Protein AF-0000000084363123 (afdb_homodimer)

Solvent-accessible surface area (backbone atoms only — not comparable to full-atom values): 9614 Å² total; per-residue (Å²): 80,41,55,69,55,48,24,50,51,25,12,66,74,58,71,49,53,58,67,56,24,43,46,42,54,52,35,50,56,48,51,51,49,54,39,34,54,72,66,38,48,38,42,35,87,49,50,25,35,39,34,62,41,81,40,74,58,43,76,44,62,41,89,87,79,61,48,80,39,83,43,70,56,44,43,39,71,42,63,46,71,19,70,53,44,40,49,55,48,58,103,79,40,53,69,55,50,24,52,52,27,11,67,73,58,71,48,53,61,66,55,25,42,44,42,54,50,33,49,55,47,50,52,50,53,38,34,53,71,66,38,49,38,42,35,88,50,50,25,35,40,34,62,42,82,40,73,57,44,77,45,62,42,88,87,79,61,48,80,39,82,41,71,56,44,42,38,69,43,63,46,69,19,67,53,42,38,47,55,46,58,102

Structure (mmCIF, N/CA/C/O backbone):
data_AF-0000000084363123-model_v1
#
loop_
_entity.id
_entity.type
_entity.pdbx_description
1 polymer 'DNA-binding protein HU'
#
loop_
_atom_site.group_PDB
_atom_site.id
_atom_site.type_symbol
_atom_site.label_atom_id
_atom_site.label_alt_id
_atom_site.label_comp_id
_atom_site.label_asym_id
_atom_site.label_entity_id
_atom_site.label_seq_id
_atom_site.pdbx_PDB_ins_code
_atom_site.Cartn_x
_atom_site.Cartn_y
_atom_site.Cartn_z
_atom_site.occupancy
_atom_site.B_iso_or_equiv
_atom_site.auth_seq_id
_atom_site.auth_comp_id
_atom_site.auth_asym_id
_atom_site.auth_atom_id
_atom_site.pdbx_PDB_model_num
ATOM 1 N N . MET A 1 1 ? 9.523 0.34 -10.984 1 94.19 1 MET A N 1
ATOM 2 C CA . MET A 1 1 ? 8.945 -0.956 -11.336 1 94.19 1 MET A CA 1
ATOM 3 C C . MET A 1 1 ? 7.48 -0.812 -11.719 1 94.19 1 MET A C 1
ATOM 5 O O . MET A 1 1 ? 6.727 -0.104 -11.047 1 94.19 1 MET A O 1
ATOM 9 N N . ASN A 1 2 ? 7.113 -1.348 -12.828 1 97.56 2 ASN A N 1
ATOM 10 C CA . ASN A 1 2 ? 5.711 -1.373 -13.227 1 97.56 2 ASN A CA 1
ATOM 11 C C . ASN A 1 2 ? 5.105 -2.764 -13.062 1 97.56 2 ASN A C 1
ATOM 13 O O . ASN A 1 2 ? 5.777 -3.686 -12.594 1 97.56 2 ASN A O 1
ATOM 17 N N . LYS A 1 3 ? 3.797 -2.855 -13.469 1 97.44 3 LYS A N 1
ATOM 18 C CA . LYS A 1 3 ? 3.084 -4.109 -13.234 1 97.44 3 LYS A CA 1
ATOM 19 C C . LYS A 1 3 ? 3.76 -5.27 -13.961 1 97.44 3 LYS A C 1
ATOM 21 O O . LYS A 1 3 ? 3.906 -6.355 -13.406 1 97.44 3 LYS A O 1
ATOM 26 N N . SER A 1 4 ? 4.074 -5.004 -15.18 1 97.88 4 SER A N 1
ATOM 27 C CA . SER A 1 4 ? 4.703 -6.062 -15.969 1 97.88 4 SER A CA 1
ATOM 28 C C . SER A 1 4 ? 6.008 -6.523 -15.328 1 97.88 4 SER A C 1
ATOM 30 O O . SER A 1 4 ? 6.301 -7.719 -15.297 1 97.88 4 SER A O 1
ATOM 32 N N . GLU A 1 5 ? 6.797 -5.598 -14.891 1 98.31 5 GLU A N 1
ATOM 33 C CA . GLU A 1 5 ? 8.047 -5.922 -14.211 1 98.31 5 GLU A CA 1
ATOM 34 C C . GLU A 1 5 ? 7.781 -6.66 -12.898 1 98.31 5 GLU A C 1
ATOM 36 O O . GLU A 1 5 ? 8.531 -7.562 -12.523 1 98.31 5 GLU A O 1
ATOM 41 N N . LEU A 1 6 ? 6.746 -6.219 -12.156 1 98.44 6 LEU A N 1
ATOM 42 C CA . LEU A 1 6 ? 6.352 -6.91 -10.93 1 98.44 6 LEU A CA 1
ATOM 43 C C . LEU A 1 6 ? 5.98 -8.359 -11.227 1 98.44 6 LEU A C 1
ATOM 45 O O . LEU A 1 6 ? 6.414 -9.273 -10.516 1 98.44 6 LEU A O 1
ATOM 49 N N . VAL A 1 7 ? 5.254 -8.547 -12.289 1 98.62 7 VAL A N 1
ATOM 50 C CA . VAL A 1 7 ? 4.84 -9.883 -12.711 1 98.62 7 VAL A CA 1
ATOM 51 C C . VAL A 1 7 ? 6.07 -10.734 -13.008 1 98.62 7 VAL A C 1
ATOM 53 O O . VAL A 1 7 ? 6.148 -11.891 -12.586 1 98.62 7 VAL A O 1
ATOM 56 N N . ALA A 1 8 ? 6.949 -10.172 -13.703 1 98.31 8 ALA A N 1
ATOM 57 C CA . ALA A 1 8 ? 8.18 -10.891 -14.039 1 98.31 8 ALA A CA 1
ATOM 58 C C . ALA A 1 8 ? 8.961 -11.258 -12.781 1 98.31 8 ALA A C 1
ATOM 60 O O . ALA A 1 8 ? 9.484 -12.367 -12.672 1 98.31 8 ALA A O 1
ATOM 61 N N . ALA A 1 9 ? 9.078 -10.375 -11.852 1 98.06 9 ALA A N 1
ATOM 62 C CA . ALA A 1 9 ? 9.773 -10.625 -10.594 1 98.06 9 ALA A CA 1
ATOM 63 C C . ALA A 1 9 ? 9.117 -11.766 -9.82 1 98.06 9 ALA A C 1
ATOM 65 O O . ALA A 1 9 ? 9.805 -12.625 -9.273 1 98.06 9 ALA A O 1
ATOM 66 N N . VAL A 1 10 ? 7.801 -11.711 -9.797 1 98.25 10 VAL A N 1
ATOM 67 C CA . VAL A 1 10 ? 7.055 -12.734 -9.078 1 98.25 10 VAL A CA 1
ATOM 68 C C . VAL A 1 10 ? 7.25 -14.094 -9.75 1 98.25 10 VAL A C 1
ATOM 70 O O . VAL A 1 10 ? 7.492 -15.102 -9.078 1 98.25 10 VAL A O 1
ATOM 73 N N . ALA A 1 11 ? 7.125 -14.117 -11.062 1 98.06 11 ALA A N 1
ATOM 74 C CA . ALA A 1 11 ? 7.312 -15.367 -11.797 1 98.06 11 ALA A CA 1
ATOM 75 C C . ALA A 1 11 ? 8.688 -15.969 -11.516 1 98.06 11 ALA A C 1
ATOM 77 O O . ALA A 1 11 ? 8.805 -17.172 -11.273 1 98.06 11 ALA A O 1
ATOM 78 N N . THR A 1 12 ? 9.68 -15.172 -11.531 1 97.69 12 THR A N 1
ATOM 79 C CA . THR A 1 12 ? 11.047 -15.609 -11.305 1 97.69 12 THR A CA 1
ATOM 80 C C . THR A 1 12 ? 11.234 -16.125 -9.883 1 97.69 12 THR A C 1
ATOM 82 O O . THR A 1 12 ? 11.828 -17.172 -9.672 1 97.69 12 THR A O 1
ATOM 85 N N . ALA A 1 13 ? 10.664 -15.469 -8.914 1 97.5 13 ALA A N 1
ATOM 86 C CA . ALA A 1 13 ? 10.852 -15.789 -7.5 1 97.5 13 ALA A CA 1
ATOM 87 C C . ALA A 1 13 ? 10.117 -17.062 -7.121 1 97.5 13 ALA A C 1
ATOM 89 O O . ALA A 1 13 ? 10.516 -17.766 -6.184 1 97.5 13 ALA A O 1
ATOM 90 N N . THR A 1 14 ? 9.031 -17.391 -7.777 1 96.5 14 THR A N 1
ATOM 91 C CA . THR A 1 14 ? 8.164 -18.484 -7.348 1 96.5 14 THR A CA 1
ATOM 92 C C . THR A 1 14 ? 8.25 -19.656 -8.32 1 96.5 14 THR A C 1
ATOM 94 O O . THR A 1 14 ? 7.727 -20.734 -8.039 1 96.5 14 THR A O 1
ATOM 97 N N . ASN A 1 15 ? 8.828 -19.453 -9.469 1 94.44 15 ASN A N 1
ATOM 98 C CA . ASN A 1 15 ? 8.961 -20.469 -10.5 1 94.44 15 ASN A CA 1
ATOM 99 C C . ASN A 1 15 ? 7.602 -20.922 -11.016 1 94.44 15 ASN A C 1
ATOM 101 O O . ASN A 1 15 ? 7.375 -22.125 -11.211 1 94.44 15 ASN A O 1
ATOM 105 N N . ILE A 1 16 ? 6.617 -20.109 -11.055 1 94.75 16 ILE A N 1
ATOM 106 C CA . ILE A 1 16 ? 5.352 -20.359 -11.734 1 94.75 16 ILE A CA 1
ATOM 107 C C . ILE A 1 16 ? 5.355 -19.672 -13.102 1 94.75 16 ILE A C 1
ATOM 109 O O . ILE A 1 16 ? 6.238 -18.859 -13.391 1 94.75 16 ILE A O 1
ATOM 113 N N . SER A 1 17 ? 4.406 -20.047 -13.953 1 96 17 SER A N 1
ATOM 114 C CA . SER A 1 17 ? 4.363 -19.453 -15.281 1 96 17 SER A CA 1
ATOM 115 C C . SER A 1 17 ? 4.105 -17.953 -15.219 1 96 17 SER A C 1
ATOM 117 O O . SER A 1 17 ? 3.523 -17.469 -14.242 1 96 17 SER A O 1
ATOM 119 N N . LYS A 1 18 ? 4.543 -17.266 -16.203 1 97.12 18 LYS A N 1
ATOM 120 C CA . LYS A 1 18 ? 4.297 -15.828 -16.297 1 97.12 18 LYS A CA 1
ATOM 121 C C . LYS A 1 18 ? 2.801 -15.523 -16.266 1 97.12 18 LYS A C 1
ATOM 123 O O . LYS A 1 18 ? 2.379 -14.523 -15.664 1 97.12 18 LYS A O 1
ATOM 128 N N . SER A 1 19 ? 2.084 -16.344 -16.938 1 97.5 19 SER A N 1
ATOM 129 C CA . SER A 1 19 ? 0.636 -16.172 -16.953 1 97.5 19 SER A CA 1
ATOM 130 C C . SER A 1 19 ? 0.041 -16.312 -15.562 1 97.5 19 SER A C 1
ATOM 132 O O . SER A 1 19 ? -0.794 -15.508 -15.148 1 97.5 19 SER A O 1
ATOM 134 N N . ASP A 1 20 ? 0.427 -17.344 -14.859 1 97 20 ASP A N 1
ATOM 135 C CA . ASP A 1 20 ? -0.051 -17.547 -13.5 1 97 20 ASP A CA 1
ATOM 136 C C . ASP A 1 20 ? 0.375 -16.391 -12.594 1 97 20 ASP A C 1
ATOM 138 O O . ASP A 1 20 ? -0.395 -15.953 -11.734 1 97 20 ASP A O 1
ATOM 142 N N . ALA A 1 21 ? 1.619 -15.961 -12.75 1 98.06 21 ALA A N 1
ATOM 143 C CA . ALA A 1 21 ? 2.115 -14.82 -11.977 1 98.06 21 ALA A CA 1
ATOM 144 C C . ALA A 1 21 ? 1.277 -13.57 -12.234 1 98.06 21 ALA A C 1
ATOM 146 O O . ALA A 1 21 ? 0.937 -12.836 -11.305 1 98.06 21 ALA A O 1
ATOM 147 N N . ALA A 1 22 ? 0.975 -13.367 -13.516 1 98.44 22 ALA A N 1
ATOM 148 C CA . ALA A 1 22 ? 0.148 -12.211 -13.875 1 98.44 22 ALA A CA 1
ATOM 149 C C . ALA A 1 22 ? -1.219 -12.289 -13.203 1 98.44 22 ALA A C 1
ATOM 151 O O . ALA A 1 22 ? -1.699 -11.305 -12.641 1 98.44 22 ALA A O 1
ATOM 152 N N . ASN A 1 23 ? -1.803 -13.43 -13.266 1 98.25 23 ASN A N 1
ATOM 153 C CA . ASN A 1 23 ? -3.104 -13.633 -12.641 1 98.25 23 ASN A CA 1
ATOM 154 C C . ASN A 1 23 ? -3.033 -13.422 -11.125 1 98.25 23 ASN A C 1
ATOM 156 O O . ASN A 1 23 ? -3.945 -12.844 -10.531 1 98.25 23 ASN A O 1
ATOM 160 N N . ALA A 1 24 ? -1.999 -13.984 -10.547 1 98.38 24 ALA A N 1
ATOM 161 C CA . ALA A 1 24 ? -1.843 -13.859 -9.094 1 98.38 24 ALA A CA 1
ATOM 162 C C . ALA A 1 24 ? -1.646 -12.406 -8.688 1 98.38 24 ALA A C 1
ATOM 1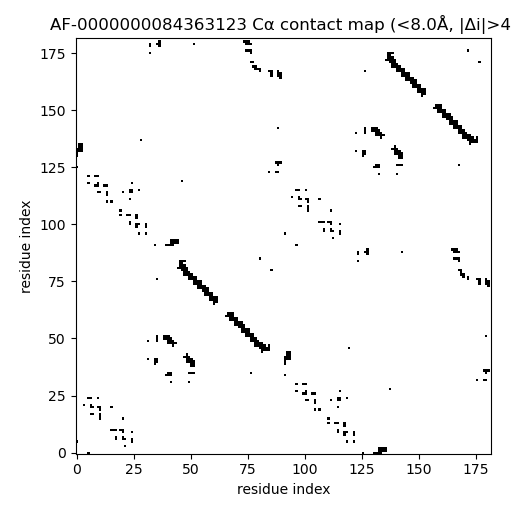64 O O . ALA A 1 24 ? -2.262 -11.938 -7.723 1 98.38 24 ALA A O 1
ATOM 165 N N . VAL A 1 25 ? -0.783 -11.695 -9.352 1 98.75 25 VAL A N 1
ATOM 166 C CA . VAL A 1 25 ? -0.529 -10.289 -9.062 1 98.75 25 VAL A CA 1
ATOM 167 C C . VAL A 1 25 ? -1.832 -9.492 -9.164 1 98.75 25 VAL A C 1
ATOM 169 O O . VAL A 1 25 ? -2.176 -8.734 -8.258 1 98.75 25 VAL A O 1
ATOM 172 N N . ASP A 1 26 ? -2.549 -9.719 -10.242 1 98.5 26 ASP A N 1
ATOM 173 C CA . ASP A 1 26 ? -3.83 -9.039 -10.406 1 98.5 26 ASP A CA 1
ATOM 174 C C . ASP A 1 26 ? -4.781 -9.375 -9.258 1 98.5 26 ASP A C 1
ATOM 176 O O . ASP A 1 26 ? -5.453 -8.484 -8.727 1 98.5 26 ASP A O 1
ATOM 180 N N . ALA A 1 27 ? -4.832 -10.617 -8.914 1 98.69 27 ALA A N 1
ATOM 181 C CA . ALA A 1 27 ? -5.738 -11.078 -7.867 1 98.69 27 ALA A CA 1
ATOM 182 C C . ALA A 1 27 ? -5.395 -10.445 -6.523 1 98.69 27 ALA A C 1
ATOM 184 O O . ALA A 1 27 ? -6.281 -10.164 -5.711 1 98.69 27 ALA A O 1
ATOM 185 N N . VAL A 1 28 ? -4.102 -10.25 -6.227 1 98.69 28 VAL A N 1
ATOM 186 C CA . VAL A 1 28 ? -3.684 -9.617 -4.98 1 98.69 28 VAL A CA 1
ATOM 187 C C . VAL A 1 28 ? -4.258 -8.203 -4.902 1 98.69 28 VAL A C 1
ATOM 189 O O . VAL A 1 28 ? -4.922 -7.852 -3.924 1 98.69 28 VAL A O 1
ATOM 192 N N . PHE A 1 29 ? -4.059 -7.438 -5.934 1 98.62 29 PHE A N 1
ATOM 193 C CA . PHE A 1 29 ? -4.5 -6.047 -5.898 1 98.62 29 PHE A CA 1
ATOM 194 C C . PHE A 1 29 ? -6.02 -5.957 -5.961 1 98.62 29 PHE A C 1
ATOM 196 O O . PHE A 1 29 ? -6.617 -5.059 -5.367 1 98.62 29 PHE A O 1
ATOM 203 N N . GLU A 1 30 ? -6.684 -6.879 -6.648 1 98.31 30 GLU A N 1
ATOM 204 C CA . GLU A 1 30 ? -8.141 -6.926 -6.668 1 98.31 30 GLU A CA 1
ATOM 205 C C . GLU A 1 30 ? -8.703 -7.262 -5.289 1 98.31 30 GLU A C 1
ATOM 207 O O . GLU A 1 30 ? -9.695 -6.676 -4.859 1 98.31 30 GLU A O 1
ATOM 212 N N . ALA A 1 31 ? -8.078 -8.211 -4.656 1 98.44 31 ALA A N 1
ATOM 213 C CA . ALA A 1 31 ? -8.523 -8.586 -3.316 1 98.44 31 ALA A CA 1
ATOM 214 C C . ALA A 1 31 ? -8.398 -7.41 -2.352 1 98.44 31 ALA A C 1
ATOM 216 O O . ALA A 1 31 ? -9.281 -7.176 -1.525 1 98.44 31 ALA A O 1
ATOM 217 N N . ILE A 1 32 ? -7.305 -6.676 -2.441 1 98.5 32 ILE A N 1
ATOM 218 C CA . ILE A 1 32 ? -7.121 -5.5 -1.602 1 98.5 32 ILE A CA 1
ATOM 219 C C . ILE A 1 32 ? -8.211 -4.469 -1.912 1 98.5 32 ILE A C 1
ATOM 221 O O . ILE A 1 32 ? -8.859 -3.949 -1.003 1 98.5 32 ILE A O 1
ATOM 225 N N . THR A 1 33 ? -8.414 -4.258 -3.211 1 98.56 33 THR A N 1
ATOM 226 C CA . THR A 1 33 ? -9.422 -3.293 -3.641 1 98.56 33 THR A CA 1
ATOM 227 C C . THR A 1 33 ? -10.797 -3.676 -3.104 1 98.56 33 THR A C 1
ATOM 229 O O . THR A 1 33 ? -11.5 -2.842 -2.523 1 98.56 33 THR A O 1
ATOM 232 N N . ASN A 1 34 ? -11.18 -4.91 -3.254 1 98.12 34 ASN A N 1
ATOM 233 C CA . ASN A 1 34 ? -12.492 -5.375 -2.816 1 98.12 34 ASN A CA 1
ATOM 234 C C . ASN A 1 34 ? -12.656 -5.25 -1.305 1 98.12 34 ASN A C 1
ATOM 236 O O . ASN A 1 34 ? -13.742 -4.906 -0.819 1 98.12 34 ASN A O 1
ATOM 240 N N . THR A 1 35 ? -11.625 -5.594 -0.594 1 98.25 35 THR A N 1
ATOM 241 C CA . THR A 1 35 ? -11.664 -5.461 0.858 1 98.25 35 THR A CA 1
ATOM 242 C C . THR A 1 35 ? -11.914 -4.008 1.259 1 98.25 35 THR A C 1
ATOM 244 O O . THR A 1 35 ? -12.719 -3.734 2.152 1 98.25 35 THR A O 1
ATOM 247 N N . LEU A 1 36 ? -11.25 -3.064 0.607 1 98.44 36 LEU A N 1
ATOM 248 C CA . LEU A 1 36 ? -11.398 -1.646 0.911 1 98.44 36 LEU A CA 1
ATOM 249 C C . LEU A 1 36 ? -12.781 -1.145 0.52 1 98.44 36 LEU A C 1
ATOM 251 O O . LEU A 1 36 ? -13.367 -0.309 1.215 1 98.44 36 LEU A O 1
ATOM 255 N N . ILE A 1 37 ? -13.336 -1.637 -0.604 1 97.94 37 ILE A N 1
ATOM 256 C CA . ILE A 1 37 ? -14.688 -1.293 -1.022 1 97.94 37 ILE A CA 1
ATOM 257 C C . ILE A 1 37 ? -15.68 -1.66 0.082 1 97.94 37 ILE A C 1
ATOM 259 O O . ILE A 1 37 ? -16.625 -0.917 0.347 1 97.94 37 ILE A O 1
ATOM 263 N N . ASP A 1 38 ? -15.367 -2.777 0.728 1 97 38 ASP A N 1
ATOM 264 C CA . ASP A 1 38 ? -16.234 -3.279 1.784 1 97 38 ASP A C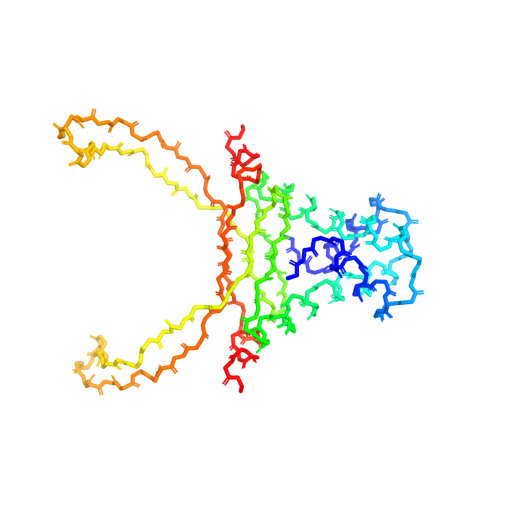A 1
ATOM 265 C C . ASP A 1 38 ? -16.031 -2.5 3.082 1 97 38 ASP A C 1
ATOM 267 O O . ASP A 1 38 ? -16.734 -2.73 4.066 1 97 38 ASP A O 1
ATOM 271 N N . GLY A 1 39 ? -15.078 -1.633 3.096 1 96.31 39 GLY A N 1
ATOM 272 C CA . GLY A 1 39 ? -14.797 -0.835 4.281 1 96.31 39 GLY A CA 1
ATOM 273 C C . GLY A 1 39 ? -13.969 -1.571 5.312 1 96.31 39 GLY A C 1
ATOM 274 O O . GLY A 1 39 ? -13.922 -1.168 6.477 1 96.31 39 GLY A O 1
ATOM 275 N N . ASP A 1 40 ? -13.391 -2.715 4.902 1 97.44 40 ASP A N 1
ATOM 276 C CA . ASP A 1 40 ? -12.594 -3.533 5.812 1 97.44 40 ASP A CA 1
ATOM 277 C C . ASP A 1 40 ? -11.109 -3.203 5.691 1 97.44 40 ASP A C 1
ATOM 279 O O . ASP A 1 40 ? -10.703 -2.467 4.789 1 97.44 40 ASP A O 1
ATOM 283 N N . VAL A 1 41 ? -10.352 -3.727 6.645 1 98.25 41 VAL A N 1
ATOM 284 C CA . VAL A 1 41 ? -8.906 -3.506 6.699 1 98.25 41 VAL A CA 1
ATOM 285 C C . VAL A 1 41 ? -8.18 -4.773 6.258 1 98.25 41 VAL A C 1
ATOM 287 O O . VAL A 1 41 ? -8.609 -5.887 6.566 1 98.25 41 VAL A O 1
ATOM 290 N N . ILE A 1 42 ? -7.102 -4.582 5.516 1 98 42 ILE A N 1
ATOM 291 C CA . ILE A 1 42 ? -6.188 -5.68 5.223 1 98 42 ILE A CA 1
ATOM 292 C C . ILE A 1 42 ? -4.848 -5.441 5.918 1 98 42 ILE A C 1
ATOM 294 O O . ILE A 1 42 ? -4.238 -4.383 5.754 1 98 42 ILE A O 1
ATOM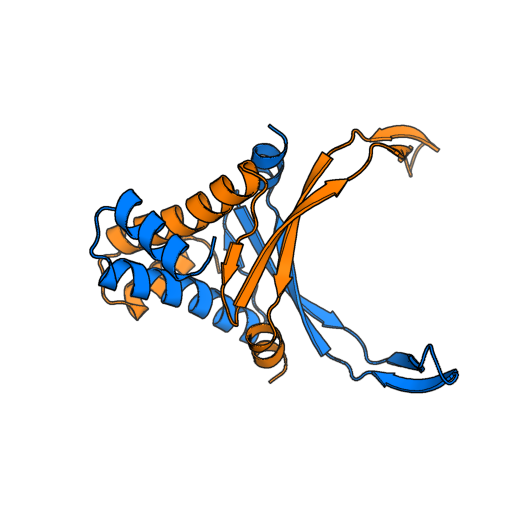 298 N N . GLN A 1 43 ? -4.492 -6.418 6.629 1 98.31 43 GLN A N 1
ATOM 299 C CA . GLN A 1 43 ? -3.221 -6.332 7.344 1 98.31 43 GLN A CA 1
ATOM 300 C C . GLN A 1 43 ? -2.283 -7.461 6.926 1 98.31 43 GLN A C 1
ATOM 302 O O . GLN A 1 43 ? -2.619 -8.641 7.07 1 98.31 43 GLN A O 1
ATOM 307 N N . VAL A 1 44 ? -1.238 -7.129 6.391 1 97.69 44 VAL A N 1
ATOM 308 C CA . VAL A 1 44 ? -0.167 -8.078 6.094 1 97.69 44 VAL A CA 1
ATOM 309 C C . VAL A 1 44 ? 0.981 -7.883 7.082 1 97.69 44 VAL A C 1
ATOM 311 O O . VAL A 1 44 ? 1.695 -6.879 7.023 1 97.69 44 VAL A O 1
ATOM 314 N N . THR A 1 45 ? 1.186 -8.836 7.863 1 96.44 45 THR A N 1
ATOM 315 C CA . THR A 1 45 ? 2.176 -8.727 8.93 1 96.44 45 THR A CA 1
ATOM 316 C C . THR A 1 45 ? 3.555 -8.414 8.359 1 96.44 45 THR A C 1
ATOM 318 O O . THR A 1 45 ? 3.988 -9.047 7.387 1 96.44 45 THR A O 1
ATOM 321 N N . GLY A 1 46 ? 4.238 -7.41 9.047 1 96.38 46 GLY A N 1
ATOM 322 C CA . GLY A 1 46 ? 5.574 -7.012 8.633 1 96.38 46 GLY A CA 1
ATOM 323 C C . GLY A 1 46 ? 5.574 -5.98 7.52 1 96.38 46 GLY A C 1
ATOM 324 O O . GLY A 1 46 ? 6.523 -5.203 7.387 1 96.38 46 GLY A O 1
ATOM 325 N N . PHE A 1 47 ? 4.578 -6.074 6.637 1 98.12 47 PHE A N 1
ATOM 326 C CA . PHE A 1 47 ? 4.531 -5.188 5.48 1 98.12 47 PHE A CA 1
ATOM 327 C C . PHE A 1 47 ? 3.742 -3.922 5.797 1 98.12 47 PHE A C 1
ATOM 329 O O . PHE A 1 47 ? 4.262 -2.812 5.668 1 98.12 47 PHE A O 1
ATOM 336 N N . GLY A 1 48 ? 2.48 -4.18 6.238 1 98.56 48 GLY A N 1
ATOM 337 C CA . GLY A 1 48 ? 1.652 -3.029 6.566 1 98.56 48 GLY A CA 1
ATOM 338 C C . GLY A 1 48 ? 0.167 -3.309 6.445 1 98.56 48 GLY A C 1
ATOM 339 O O . GLY A 1 48 ? -0.25 -4.469 6.395 1 98.56 48 GLY A O 1
ATOM 340 N N . SER A 1 49 ? -0.607 -2.146 6.426 1 98.75 49 SER A N 1
ATOM 341 C CA . SER A 1 49 ? -2.061 -2.281 6.395 1 98.75 49 SER A CA 1
ATOM 342 C C . SER A 1 49 ? -2.689 -1.272 5.441 1 98.75 49 SER A C 1
ATOM 344 O O . SER A 1 49 ? -2.172 -0.167 5.27 1 98.75 49 SER A O 1
ATOM 346 N N . PHE A 1 50 ? -3.732 -1.695 4.781 1 98.75 50 PHE A N 1
ATOM 347 C CA . PHE A 1 50 ? -4.578 -0.843 3.955 1 98.75 50 PHE A CA 1
ATOM 348 C C . PHE A 1 50 ? -5.941 -0.638 4.605 1 98.75 50 PHE A C 1
ATOM 350 O O . PHE A 1 50 ? -6.535 -1.586 5.121 1 98.75 50 PHE A O 1
ATOM 357 N N . SER A 1 51 ? -6.387 0.555 4.594 1 98.56 51 SER A N 1
ATOM 358 C CA . SER A 1 51 ? -7.707 0.904 5.109 1 98.56 51 SER A CA 1
ATOM 359 C C . SER A 1 51 ? -8.289 2.102 4.367 1 98.56 51 SER A C 1
ATOM 361 O O . SER A 1 51 ? -7.641 2.672 3.486 1 98.56 51 SER A O 1
ATOM 363 N N . VAL A 1 52 ? -9.578 2.357 4.66 1 98.25 52 VAL A N 1
ATOM 364 C CA . VAL A 1 52 ? -10.242 3.51 4.066 1 98.25 52 VAL A CA 1
ATOM 365 C C . VAL A 1 52 ? -10.477 4.578 5.129 1 98.25 52 VAL A C 1
ATOM 367 O O . VAL A 1 52 ? -10.898 4.27 6.246 1 98.25 52 VAL A O 1
ATOM 370 N N . THR A 1 53 ? -10.102 5.746 4.82 1 97 53 THR A N 1
ATOM 371 C CA . THR A 1 53 ? -10.359 6.871 5.711 1 97 53 THR A CA 1
ATOM 372 C C . THR A 1 53 ? -11.438 7.781 5.137 1 97 53 THR A C 1
ATOM 374 O O . THR A 1 53 ? -11.492 7.996 3.922 1 97 53 THR A O 1
ATOM 377 N N . ASP A 1 54 ? -12.273 8.266 6.008 1 96.62 54 ASP A N 1
ATOM 378 C CA . ASP A 1 54 ? -13.305 9.203 5.59 1 96.62 54 ASP A CA 1
ATOM 379 C C . ASP A 1 54 ? -12.797 10.641 5.625 1 96.62 54 ASP A C 1
ATOM 381 O O . ASP A 1 54 ? -12.172 11.062 6.602 1 96.62 5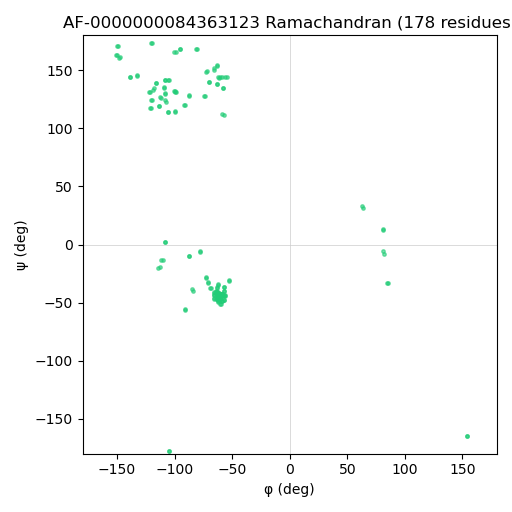4 ASP A O 1
ATOM 385 N N . ARG A 1 55 ? -13.023 11.242 4.496 1 95.56 55 ARG A N 1
ATOM 386 C CA . ARG A 1 55 ? -12.742 12.68 4.43 1 95.56 55 ARG A CA 1
ATOM 387 C C . ARG A 1 55 ? -14.031 13.484 4.367 1 95.56 55 ARG A C 1
ATOM 389 O O . ARG A 1 55 ? -14.859 13.281 3.479 1 95.56 55 ARG A O 1
ATOM 396 N N . ALA A 1 56 ? -14.188 14.391 5.285 1 96.5 56 ALA A N 1
ATOM 397 C CA . ALA A 1 56 ? -15.406 15.195 5.363 1 96.5 56 ALA A CA 1
ATOM 398 C C . ALA A 1 56 ? -15.461 16.234 4.238 1 96.5 56 ALA A C 1
ATOM 400 O O . ALA A 1 56 ? -14.414 16.672 3.752 1 96.5 56 ALA A O 1
ATOM 401 N N . ALA A 1 57 ? -16.781 16.469 3.885 1 96.75 57 ALA A N 1
ATOM 402 C CA . ALA A 1 57 ? -16.969 17.594 2.953 1 96.75 57 ALA A CA 1
ATOM 403 C C . ALA A 1 57 ? -16.438 18.891 3.551 1 96.75 57 ALA A C 1
ATOM 405 O O . ALA A 1 57 ? -16.516 19.094 4.766 1 96.75 57 ALA A O 1
ATOM 406 N N . ARG A 1 58 ? -15.898 19.656 2.662 1 96.19 58 ARG A N 1
ATOM 407 C CA . ARG A 1 58 ? -15.383 20.938 3.139 1 96.19 58 ARG A CA 1
ATOM 408 C C . ARG A 1 58 ? -15.438 21.984 2.045 1 96.19 58 ARG A C 1
ATOM 410 O O . ARG A 1 58 ? -15.727 21.672 0.887 1 96.19 58 ARG A O 1
ATOM 417 N N . GLU A 1 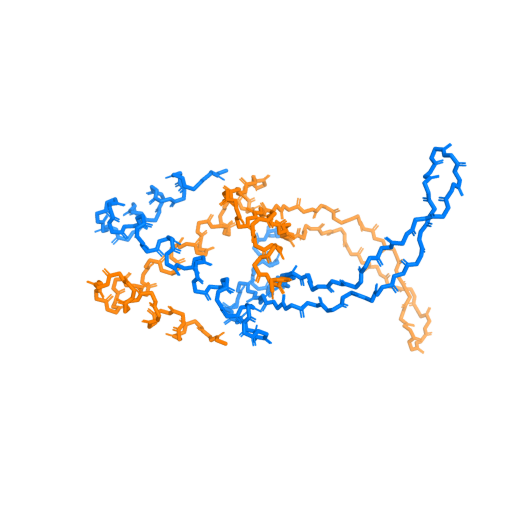59 ? -15.328 23.188 2.537 1 94.56 59 GLU A N 1
ATOM 418 C CA . GLU A 1 59 ? -15.219 24.281 1.571 1 94.56 59 GLU A CA 1
ATOM 419 C C . GLU A 1 59 ? -13.766 24.703 1.385 1 94.56 59 GLU A C 1
ATOM 421 O O . GLU A 1 59 ? -13 24.766 2.352 1 94.56 59 GLU A O 1
ATOM 426 N N . GLY A 1 60 ? -13.43 24.797 0.123 1 92.44 60 GLY A N 1
ATOM 427 C CA . GLY A 1 60 ? -12.125 25.344 -0.201 1 92.44 60 GLY A CA 1
ATOM 428 C C . GLY A 1 60 ? -12.195 26.594 -1.048 1 92.44 60 GLY A C 1
ATOM 429 O O . GLY A 1 60 ? -13.273 27.172 -1.231 1 92.44 60 GLY A O 1
ATOM 430 N N . ARG A 1 61 ? -10.945 27.188 -1.225 1 94.44 61 ARG A N 1
ATOM 431 C CA . ARG A 1 61 ? -10.867 28.375 -2.078 1 94.44 61 ARG A CA 1
ATOM 432 C C . ARG A 1 61 ? -9.969 28.109 -3.285 1 94.44 61 ARG A C 1
ATOM 434 O O . ARG A 1 61 ? -8.984 27.391 -3.188 1 94.44 61 ARG A O 1
ATOM 441 N N . ASN A 1 62 ? -10.312 28.484 -4.598 1 92.88 62 ASN A N 1
ATOM 442 C CA . ASN A 1 62 ? -9.422 28.484 -5.758 1 92.88 62 ASN A CA 1
ATOM 443 C C . ASN A 1 62 ? -8.219 29.391 -5.531 1 92.88 62 ASN A C 1
ATOM 445 O O . ASN A 1 62 ? -8.367 30.594 -5.328 1 92.88 62 ASN A O 1
ATOM 449 N N . PRO A 1 63 ? -7.113 28.781 -5.441 1 90.62 63 PRO A N 1
ATOM 450 C CA . PRO A 1 63 ? -5.934 29.578 -5.121 1 90.62 63 PRO A CA 1
ATOM 451 C C . PRO A 1 63 ? -5.758 30.781 -6.062 1 90.62 63 PRO A C 1
ATOM 453 O O . PRO A 1 63 ? -5.246 31.828 -5.652 1 90.62 63 PRO A O 1
ATOM 456 N N . ALA A 1 64 ? -6.195 30.609 -7.293 1 94.62 64 ALA A N 1
ATOM 457 C CA . ALA A 1 64 ? -5.984 31.625 -8.32 1 94.62 64 ALA A CA 1
ATOM 458 C C . ALA A 1 64 ? -7.07 32.688 -8.258 1 94.62 64 ALA A C 1
ATOM 460 O O . ALA A 1 64 ? -6.793 33.875 -8.445 1 94.62 64 ALA A O 1
ATOM 461 N N . THR A 1 65 ? -8.305 32.531 -8.016 1 94.31 65 THR A N 1
ATOM 462 C CA . THR A 1 65 ? -9.414 33.438 -8.18 1 94.31 65 THR A CA 1
ATOM 463 C C . THR A 1 65 ? -10.031 33.812 -6.832 1 94.31 65 THR A C 1
ATOM 465 O O . THR A 1 65 ? -10.773 34.781 -6.719 1 94.31 65 THR A O 1
ATOM 468 N N . GLY A 1 66 ? -9.789 33 -5.82 1 93.44 66 GLY A N 1
ATOM 469 C CA . GLY A 1 66 ? -10.352 33.188 -4.492 1 93.44 66 GLY A CA 1
ATOM 470 C C . GLY A 1 66 ? -11.773 32.688 -4.355 1 93.44 66 GLY A C 1
ATOM 471 O O . GLY A 1 66 ? -12.359 32.75 -3.271 1 93.44 66 GLY A O 1
ATOM 472 N N . GLU A 1 67 ? -12.43 32.25 -5.395 1 94.5 67 GLU A N 1
ATOM 473 C CA . GLU A 1 67 ? -13.805 31.75 -5.367 1 94.5 67 GLU A CA 1
ATOM 474 C C . GLU A 1 67 ? -13.922 30.516 -4.496 1 94.5 67 GLU A C 1
ATOM 476 O O . GLU A 1 67 ? -13.016 29.672 -4.477 1 94.5 67 GLU A O 1
ATOM 481 N N . THR A 1 68 ? -15.102 30.438 -3.803 1 94.25 68 THR A N 1
ATOM 482 C CA . THR A 1 68 ? -15.367 29.281 -2.949 1 94.25 68 THR A CA 1
ATOM 483 C C . THR A 1 68 ? -15.703 28.062 -3.791 1 94.25 68 THR A C 1
ATOM 485 O O . THR A 1 68 ? -16.469 28.156 -4.75 1 94.25 68 THR A O 1
ATOM 488 N N . ILE A 1 69 ? -14.984 26.969 -3.51 1 94.19 69 ILE A N 1
ATOM 489 C CA . ILE A 1 69 ? -15.289 25.672 -4.117 1 94.19 69 ILE A CA 1
ATOM 490 C C . ILE A 1 69 ? -15.711 24.688 -3.037 1 94.19 69 ILE A C 1
ATOM 492 O O . ILE A 1 69 ? -15.156 24.688 -1.936 1 94.19 69 ILE A O 1
ATOM 496 N N . GLN A 1 70 ? -16.766 23.891 -3.391 1 94.19 70 GLN A N 1
ATOM 497 C CA . GLN A 1 70 ? -17.219 22.828 -2.496 1 94.19 70 GLN A CA 1
ATOM 498 C C . GLN A 1 70 ? -16.516 21.516 -2.807 1 94.19 70 GLN A C 1
ATOM 500 O O . GLN A 1 70 ? -16.547 21.031 -3.943 1 94.19 70 GLN A O 1
ATOM 505 N N . ILE A 1 71 ? -15.805 21.016 -1.811 1 93.69 71 ILE A N 1
ATOM 506 C CA . ILE A 1 71 ? -15.188 19.703 -1.922 1 93.69 71 ILE A CA 1
ATOM 507 C C . ILE A 1 71 ? -16.047 18.656 -1.201 1 93.69 71 ILE A C 1
ATOM 509 O O . ILE A 1 71 ? -16.281 18.766 0.004 1 93.69 71 ILE A O 1
ATOM 513 N N . ALA A 1 72 ? -16.578 17.766 -1.965 1 95.19 72 ALA A N 1
ATOM 514 C CA . ALA A 1 72 ? -17.5 16.766 -1.433 1 95.19 72 ALA A CA 1
ATOM 515 C C . ALA A 1 72 ? -16.781 15.828 -0.46 1 95.19 72 ALA A C 1
ATOM 517 O O . ALA A 1 72 ? -15.57 15.641 -0.542 1 95.19 72 ALA A O 1
ATOM 518 N N . ALA A 1 73 ? -17.562 15.312 0.472 1 96.56 73 ALA A N 1
ATOM 519 C CA . ALA A 1 73 ? -17.047 14.227 1.292 1 96.56 73 ALA A CA 1
ATOM 520 C C . ALA A 1 73 ? -16.578 13.062 0.424 1 96.56 73 ALA A C 1
ATOM 522 O O . ALA A 1 73 ? -17.094 12.844 -0.669 1 96.56 73 ALA A O 1
ATOM 523 N N . SER A 1 74 ? -15.484 12.43 0.901 1 96.81 74 SER A N 1
ATOM 524 C CA . SER A 1 74 ? -14.977 11.289 0.137 1 96.81 74 SER A CA 1
ATOM 525 C C . SER A 1 74 ? -14.352 10.242 1.052 1 96.81 74 SER A C 1
ATOM 527 O O . SER A 1 74 ? -14.156 10.492 2.244 1 96.81 74 SER A O 1
ATOM 529 N N . LYS A 1 75 ? -14.227 9.031 0.511 1 97.44 75 LYS A N 1
ATOM 530 C CA . LYS A 1 75 ? -13.445 7.957 1.109 1 97.44 75 LYS A CA 1
ATOM 531 C C . LYS A 1 75 ? -12.078 7.832 0.438 1 97.44 75 LYS A C 1
ATOM 533 O O . LYS A 1 75 ? -11.977 7.879 -0.79 1 97.44 75 LYS A O 1
ATOM 538 N N . GLN A 1 76 ? -11.07 7.754 1.285 1 97.5 76 GLN A N 1
ATOM 539 C CA . GLN A 1 76 ? -9.711 7.699 0.747 1 97.5 76 GLN A CA 1
ATOM 540 C C . GLN A 1 76 ? -9 6.422 1.177 1 97.5 76 GLN A C 1
ATOM 542 O O . GLN A 1 76 ? -8.93 6.117 2.369 1 97.5 76 GLN A O 1
ATOM 547 N N . PRO A 1 77 ? -8.492 5.621 0.221 1 98.56 77 PRO A N 1
ATOM 548 C CA . PRO A 1 77 ? -7.605 4.523 0.61 1 98.56 77 PRO A CA 1
ATOM 549 C C . PRO A 1 77 ? -6.312 5.008 1.267 1 98.56 77 PRO A C 1
ATOM 551 O O . PRO A 1 77 ? -5.719 5.992 0.815 1 98.56 77 PRO A O 1
ATOM 554 N N . LYS A 1 78 ? -5.914 4.32 2.322 1 97.69 78 LYS A N 1
ATOM 555 C CA . LYS A 1 78 ? -4.711 4.656 3.076 1 97.69 78 LYS A CA 1
ATOM 556 C C . LYS A 1 78 ? -3.854 3.42 3.328 1 97.69 78 LYS A C 1
ATOM 558 O O . LYS A 1 78 ? -4.383 2.318 3.506 1 97.69 78 LYS A O 1
ATOM 563 N N . PHE A 1 79 ? -2.586 3.635 3.316 1 98.62 79 PHE A N 1
ATOM 564 C CA . PHE A 1 79 ? -1.632 2.586 3.656 1 98.62 79 PHE A CA 1
ATOM 565 C C . PHE A 1 79 ? -0.765 3.008 4.836 1 98.62 79 PHE A C 1
ATOM 567 O O . PHE A 1 79 ? -0.237 4.121 4.859 1 98.62 79 PHE A O 1
ATOM 574 N N . LYS A 1 80 ? -0.671 2.119 5.773 1 98.19 80 LYS A N 1
ATOM 575 C CA . LYS A 1 80 ? 0.251 2.293 6.895 1 98.19 80 LYS A CA 1
ATOM 576 C C . LYS A 1 80 ? 1.357 1.241 6.859 1 98.19 80 LYS A C 1
ATOM 578 O O . LYS A 1 80 ? 1.09 0.046 6.996 1 98.19 80 LYS A O 1
ATOM 583 N N . ALA A 1 81 ? 2.57 1.703 6.758 1 98.5 81 ALA A N 1
ATOM 584 C CA . ALA A 1 81 ? 3.703 0.786 6.668 1 98.5 81 ALA A CA 1
ATOM 585 C C . ALA A 1 81 ? 3.938 0.07 7.992 1 98.5 81 ALA A C 1
ATOM 587 O O . ALA A 1 81 ? 3.84 0.68 9.062 1 98.5 81 ALA A O 1
ATOM 588 N N . GLY A 1 82 ? 4.262 -1.22 7.867 1 98.06 82 GLY A N 1
ATOM 589 C CA . GLY A 1 82 ? 4.605 -1.998 9.047 1 98.06 82 GLY A CA 1
ATOM 590 C C . GLY A 1 82 ? 6.039 -1.794 9.5 1 98.06 82 GLY A C 1
ATOM 591 O O . GLY A 1 82 ? 6.852 -1.225 8.773 1 98.06 82 GLY A O 1
ATOM 592 N N . LYS A 1 83 ? 6.301 -2.273 10.672 1 97.06 83 LYS A N 1
ATOM 593 C CA . LYS A 1 83 ? 7.613 -2.064 11.281 1 97.06 83 LYS A CA 1
ATOM 594 C C . LYS A 1 83 ? 8.719 -2.676 10.43 1 97.06 83 LYS A C 1
ATOM 596 O O . LYS A 1 83 ? 9.766 -2.057 10.219 1 97.06 83 LYS A O 1
ATOM 601 N N . SER A 1 84 ? 8.523 -3.898 10 1 98.12 84 SER A N 1
ATOM 602 C CA . SER A 1 84 ? 9.555 -4.586 9.227 1 98.12 84 SER A CA 1
ATOM 603 C C . SER A 1 84 ? 9.852 -3.852 7.926 1 98.12 84 SER A C 1
ATOM 605 O O . SER A 1 84 ? 11.016 -3.75 7.516 1 98.12 84 SER A O 1
ATOM 607 N N . LEU A 1 85 ? 8.828 -3.406 7.258 1 98.38 85 LEU A N 1
ATOM 608 C CA . LEU A 1 85 ? 9.023 -2.643 6.031 1 98.38 85 LEU A CA 1
ATOM 609 C C . LEU A 1 85 ? 9.789 -1.351 6.312 1 98.38 85 LEU A C 1
ATOM 611 O O . LEU A 1 85 ? 10.742 -1.021 5.602 1 98.38 85 LEU A O 1
ATOM 615 N N . LYS A 1 86 ? 9.352 -0.622 7.324 1 97.81 86 LYS A N 1
ATOM 616 C CA . LYS A 1 86 ? 10.039 0.611 7.707 1 97.81 86 LYS A CA 1
ATOM 617 C C . LYS A 1 86 ? 11.508 0.35 8.023 1 97.81 86 LYS A C 1
ATOM 619 O O . LYS A 1 86 ? 12.383 1.099 7.586 1 97.81 86 LYS A O 1
ATOM 624 N N . ASP A 1 87 ? 11.773 -0.708 8.75 1 97.75 87 ASP A N 1
ATOM 625 C CA . ASP A 1 87 ? 13.148 -1.064 9.086 1 97.75 87 ASP A CA 1
ATOM 626 C C . ASP A 1 87 ? 13.945 -1.403 7.828 1 97.75 87 ASP A C 1
ATOM 628 O O . ASP A 1 87 ? 15.125 -1.062 7.73 1 97.75 87 ASP A O 1
ATOM 632 N N . SER A 1 88 ? 13.359 -2.068 6.938 1 98 88 SER A N 1
ATOM 633 C CA . SER A 1 88 ? 14.039 -2.514 5.723 1 98 88 SER A CA 1
ATOM 634 C C . SER A 1 88 ? 14.516 -1.328 4.891 1 98 88 SER A C 1
ATOM 636 O O . SER A 1 88 ? 15.578 -1.388 4.27 1 98 88 SER A O 1
ATOM 638 N N . VAL A 1 89 ? 13.75 -0.228 4.898 1 97.62 89 VAL A N 1
ATOM 639 C CA . VAL A 1 89 ? 14.109 0.896 4.039 1 97.62 89 VAL A CA 1
ATOM 640 C C . VAL A 1 89 ? 15.086 1.812 4.773 1 97.62 89 VAL A C 1
ATOM 642 O O . VAL A 1 89 ? 15.602 2.773 4.199 1 97.62 89 VAL A O 1
ATOM 645 N N . ASN A 1 90 ? 15.258 1.549 6.047 1 96.12 90 ASN A N 1
ATOM 646 C CA . ASN A 1 90 ? 16.172 2.352 6.852 1 96.12 90 ASN A CA 1
ATOM 647 C C . ASN A 1 90 ? 17.438 1.566 7.219 1 96.12 90 ASN A C 1
ATOM 649 O O . ASN A 1 90 ? 18.219 2.01 8.055 1 96.12 90 ASN A O 1
ATOM 653 N N . ARG A 1 91 ? 17.469 0.364 6.711 1 85.69 91 ARG A N 1
ATOM 654 C CA . ARG A 1 91 ? 18.656 -0.424 6.988 1 85.69 91 ARG A CA 1
ATOM 655 C C . ARG A 1 91 ? 19.875 0.13 6.238 1 85.69 91 ARG A C 1
ATOM 657 O O . ARG A 1 91 ? 19.719 0.7 5.156 1 85.69 91 ARG A O 1
ATOM 664 N N . MET B 1 1 ? -9.047 -8.414 6.625 1 94.38 1 MET B N 1
ATOM 665 C CA . MET B 1 1 ? -8.391 -9.492 5.883 1 94.38 1 MET B CA 1
ATOM 666 C C . MET B 1 1 ? -6.926 -9.617 6.281 1 94.38 1 MET B C 1
ATOM 668 O O . MET B 1 1 ? -6.223 -8.609 6.395 1 94.38 1 MET B O 1
ATOM 672 N N . ASN B 1 2 ? -6.508 -10.789 6.609 1 97.56 2 ASN B N 1
ATOM 673 C CA . ASN B 1 2 ? -5.094 -11.031 6.883 1 97.56 2 ASN B CA 1
ATOM 674 C C . ASN B 1 2 ? -4.422 -11.781 5.734 1 97.56 2 ASN B C 1
ATOM 676 O O . ASN B 1 2 ? -5.051 -12.055 4.715 1 97.56 2 ASN B O 1
ATOM 680 N N . LYS B 1 3 ? -3.096 -12.078 5.961 1 97.5 3 LYS B N 1
ATOM 681 C CA . LYS B 1 3 ? -2.322 -12.672 4.875 1 97.5 3 LYS B CA 1
ATOM 682 C C . LYS B 1 3 ? -2.918 -14.008 4.449 1 97.5 3 LYS B C 1
ATOM 684 O O . LYS B 1 3 ? -3.018 -14.297 3.254 1 97.5 3 LYS B O 1
ATOM 689 N N . SER B 1 4 ? -3.201 -14.781 5.43 1 97.88 4 SER B N 1
ATOM 690 C CA . SER B 1 4 ? -3.756 -16.094 5.121 1 97.88 4 SER B CA 1
ATOM 691 C C . SER B 1 4 ? -5.047 -15.977 4.32 1 97.88 4 SER B C 1
ATOM 693 O O . SER B 1 4 ? -5.277 -16.734 3.383 1 97.88 4 SER B O 1
ATOM 695 N N . GLU B 1 5 ? -5.895 -15.094 4.73 1 98.38 5 GLU B N 1
ATOM 696 C CA . GLU B 1 5 ? -7.137 -14.852 4.004 1 98.38 5 GLU B CA 1
ATOM 697 C C . GLU B 1 5 ? -6.863 -14.32 2.604 1 98.38 5 GLU B C 1
ATOM 699 O O . GLU B 1 5 ? -7.574 -14.656 1.654 1 98.38 5 GLU B O 1
ATOM 704 N N . LEU B 1 6 ? -5.879 -13.406 2.486 1 98.5 6 LEU B N 1
ATOM 705 C CA . LEU B 1 6 ? -5.477 -12.898 1.177 1 98.5 6 LEU B CA 1
ATOM 706 C C . LEU B 1 6 ? -5.02 -14.039 0.273 1 98.5 6 LEU B C 1
ATOM 708 O O . LEU B 1 6 ? -5.418 -14.117 -0.892 1 98.5 6 LEU B O 1
ATOM 712 N N . VAL B 1 7 ? -4.262 -14.938 0.839 1 98.69 7 VAL B N 1
ATOM 713 C CA . VAL B 1 7 ? -3.764 -16.094 0.105 1 98.69 7 VAL B CA 1
ATOM 714 C C . VAL B 1 7 ? -4.938 -16.953 -0.382 1 98.69 7 VAL B C 1
ATOM 716 O O . VAL B 1 7 ? -4.961 -17.375 -1.537 1 98.69 7 VAL B O 1
ATOM 719 N N . ALA B 1 8 ? -5.828 -17.141 0.466 1 98.38 8 ALA B N 1
ATOM 720 C CA . ALA B 1 8 ? -7.008 -17.938 0.105 1 98.38 8 ALA B CA 1
ATOM 721 C C . ALA B 1 8 ? -7.797 -17.25 -1.014 1 98.38 8 ALA B C 1
ATOM 723 O O . ALA B 1 8 ? -8.258 -17.922 -1.941 1 98.38 8 ALA B O 1
ATOM 724 N N . ALA B 1 9 ? -7.988 -15.992 -0.94 1 98.12 9 ALA B N 1
ATOM 725 C CA . ALA B 1 9 ? -8.703 -15.234 -1.965 1 98.12 9 ALA B CA 1
ATOM 726 C C . ALA B 1 9 ? -7.996 -15.344 -3.314 1 98.12 9 ALA B C 1
ATOM 728 O O . ALA B 1 9 ? -8.648 -15.523 -4.348 1 98.12 9 ALA B O 1
ATOM 729 N N . VAL B 1 10 ? -6.691 -15.219 -3.26 1 98.31 10 VAL B N 1
ATOM 730 C CA . VAL B 1 10 ? -5.906 -15.289 -4.488 1 98.31 10 VAL B CA 1
ATOM 731 C C . VAL B 1 10 ? -6.008 -16.688 -5.086 1 98.31 10 VAL B C 1
ATOM 733 O O . VAL B 1 10 ? -6.211 -16.844 -6.293 1 98.31 10 VAL B O 1
ATOM 7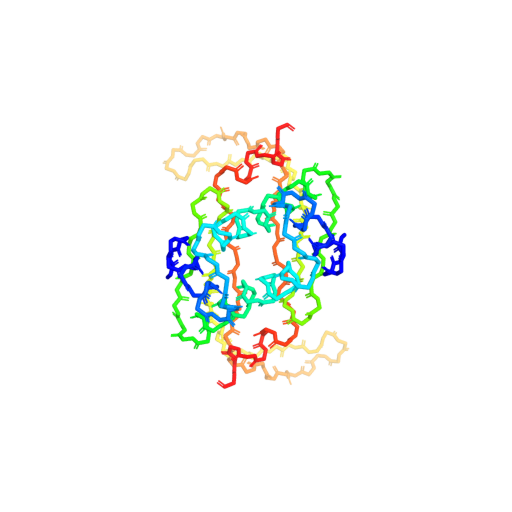36 N N . ALA B 1 11 ? -5.844 -17.719 -4.254 1 98.12 11 ALA B N 1
ATOM 737 C CA . ALA B 1 11 ? -5.941 -19.094 -4.73 1 98.12 11 ALA B CA 1
ATOM 738 C C . ALA B 1 11 ? -7.289 -19.344 -5.406 1 98.12 11 ALA B C 1
ATOM 740 O O . ALA B 1 11 ? -7.348 -19.938 -6.484 1 98.12 11 ALA B O 1
ATOM 741 N N . THR B 1 12 ? -8.32 -18.891 -4.816 1 97.75 12 THR B N 1
ATOM 742 C CA . THR B 1 12 ? -9.672 -19.078 -5.328 1 97.75 12 THR B CA 1
ATOM 743 C C . THR B 1 12 ? -9.859 -18.328 -6.648 1 97.75 12 THR B C 1
ATOM 745 O O . THR B 1 12 ? -10.398 -18.875 -7.605 1 97.75 12 THR B O 1
ATOM 748 N N . ALA B 1 13 ? -9.367 -17.141 -6.754 1 97.62 13 ALA B N 1
ATOM 749 C CA . ALA B 1 13 ? -9.578 -16.266 -7.914 1 97.62 13 ALA B CA 1
ATOM 750 C C . ALA B 1 13 ? -8.781 -16.766 -9.117 1 97.62 13 ALA B C 1
ATOM 752 O O . ALA B 1 13 ? -9.164 -16.531 -10.266 1 97.62 13 ALA B O 1
ATOM 753 N N . THR B 1 14 ? -7.672 -17.438 -8.898 1 96.62 14 THR B N 1
ATOM 754 C CA . THR B 1 14 ? -6.758 -17.766 -9.984 1 96.62 14 THR B CA 1
ATOM 755 C C . THR B 1 14 ? -6.754 -19.266 -10.25 1 96.62 14 THR B C 1
ATOM 757 O O . THR B 1 14 ? -6.172 -19.719 -11.234 1 96.62 14 THR B O 1
ATOM 760 N N . ASN B 1 15 ? -7.309 -20.031 -9.367 1 94.88 15 ASN B N 1
ATOM 761 C CA . ASN B 1 15 ? -7.363 -21.484 -9.477 1 94.88 15 ASN B CA 1
ATOM 762 C C . ASN B 1 15 ? -5.969 -22.094 -9.461 1 94.88 15 ASN B C 1
ATOM 764 O O . ASN B 1 15 ? -5.672 -23 -10.25 1 94.88 15 ASN B O 1
ATOM 768 N N . ILE B 1 16 ? -5.043 -21.562 -8.781 1 94.94 16 ILE B N 1
ATOM 769 C CA . ILE B 1 16 ? -3.748 -22.172 -8.5 1 94.94 16 ILE B CA 1
ATOM 770 C C . ILE B 1 16 ? -3.752 -22.766 -7.09 1 94.94 16 ILE B C 1
ATOM 772 O O . ILE B 1 16 ? -4.672 -22.5 -6.309 1 94.94 16 ILE B O 1
ATOM 776 N N . SER B 1 17 ? -2.762 -23.609 -6.801 1 96.06 17 SER B N 1
ATOM 777 C CA . SER B 1 17 ? -2.709 -24.234 -5.484 1 96.06 17 SER B CA 1
ATOM 778 C C . SER B 1 17 ? -2.535 -23.188 -4.383 1 96.06 17 SER B C 1
ATOM 780 O O . SER B 1 17 ? -2.002 -22.109 -4.625 1 96.06 17 SER B O 1
ATOM 782 N N . LYS B 1 18 ? -2.982 -23.531 -3.23 1 97.19 18 LYS B N 1
ATOM 783 C CA . LYS B 1 18 ? -2.809 -22.656 -2.078 1 97.19 18 LYS B CA 1
ATOM 784 C C . LYS B 1 18 ? -1.333 -22.344 -1.834 1 97.19 18 LYS B C 1
ATOM 786 O O . LYS B 1 18 ? -0.977 -21.234 -1.451 1 97.19 18 LYS B O 1
ATOM 791 N N . SER B 1 19 ? -0.556 -23.359 -2.004 1 97.5 19 SER B N 1
ATOM 792 C CA . SER B 1 19 ? 0.881 -23.172 -1.818 1 97.5 19 SER B CA 1
ATOM 793 C C . SER B 1 19 ? 1.447 -22.172 -2.822 1 97.5 19 SER B C 1
ATOM 795 O O . SER B 1 19 ? 2.23 -21.297 -2.455 1 97.5 19 SER B O 1
ATOM 797 N N . ASP B 1 20 ? 1.102 -22.328 -4.059 1 97 20 ASP B N 1
ATOM 798 C CA . ASP B 1 20 ? 1.556 -21.391 -5.09 1 97 20 ASP B CA 1
ATOM 799 C C . ASP B 1 20 ? 1.046 -19.984 -4.816 1 97 20 ASP B C 1
ATOM 801 O O . ASP B 1 20 ? 1.77 -19 -5.02 1 97 20 ASP B O 1
ATOM 805 N N . ALA B 1 21 ? -0.214 -19.891 -4.406 1 98.06 21 ALA B N 1
ATOM 806 C CA . ALA B 1 21 ? -0.788 -18.594 -4.059 1 98.06 21 ALA B CA 1
ATOM 807 C C . ALA B 1 21 ? -0.012 -17.938 -2.918 1 98.06 21 ALA B C 1
ATOM 809 O O . ALA B 1 21 ? 0.264 -16.734 -2.959 1 98.06 21 ALA B O 1
ATOM 810 N N . ALA B 1 22 ? 0.315 -18.766 -1.934 1 98.44 22 ALA B N 1
ATOM 811 C CA . ALA B 1 22 ? 1.087 -18.234 -0.808 1 98.44 22 ALA B CA 1
ATOM 812 C C . ALA B 1 22 ? 2.439 -17.703 -1.271 1 98.44 22 ALA B C 1
ATOM 814 O O . ALA B 1 22 ? 2.852 -16.609 -0.868 1 98.44 22 ALA B O 1
ATOM 815 N N . ASN B 1 23 ? 3.074 -18.453 -2.074 1 98.25 23 ASN B N 1
ATOM 816 C CA . ASN B 1 23 ? 4.367 -18.031 -2.605 1 98.25 23 ASN B CA 1
ATOM 817 C C . ASN B 1 23 ? 4.246 -16.75 -3.432 1 98.25 23 ASN B C 1
ATOM 819 O O . ASN B 1 23 ? 5.109 -15.883 -3.357 1 98.25 23 ASN B O 1
ATOM 823 N N . ALA B 1 24 ? 3.232 -16.719 -4.258 1 98.38 24 ALA B N 1
ATOM 824 C CA . ALA B 1 24 ? 3.031 -15.555 -5.109 1 98.38 24 ALA B CA 1
ATOM 825 C C . ALA B 1 24 ? 2.746 -14.312 -4.273 1 98.38 24 ALA B C 1
ATOM 827 O O . ALA B 1 24 ? 3.312 -13.242 -4.523 1 98.38 24 ALA B O 1
ATOM 828 N N . VAL B 1 25 ? 1.863 -14.414 -3.318 1 98.75 25 VAL B N 1
ATOM 829 C CA . VAL B 1 25 ? 1.528 -13.297 -2.441 1 98.75 25 VAL B CA 1
ATOM 830 C C . VAL B 1 25 ? 2.789 -12.789 -1.743 1 98.75 25 VAL B C 1
ATOM 832 O O . VAL B 1 25 ? 3.07 -11.594 -1.748 1 98.75 25 VAL B O 1
ATOM 835 N N . ASP B 1 26 ? 3.549 -13.711 -1.198 1 98.5 26 ASP B N 1
ATOM 836 C CA . ASP B 1 26 ? 4.797 -13.328 -0.542 1 98.5 26 ASP B CA 1
ATOM 837 C C . ASP B 1 26 ? 5.734 -12.617 -1.515 1 98.5 26 ASP B C 1
ATOM 839 O O . ASP B 1 26 ? 6.348 -11.609 -1.169 1 98.5 26 ASP B O 1
ATOM 843 N N . ALA B 1 27 ? 5.836 -13.156 -2.686 1 98.69 27 ALA B N 1
ATOM 844 C CA . ALA B 1 27 ? 6.742 -12.609 -3.691 1 98.69 27 ALA B CA 1
ATOM 845 C C . ALA B 1 27 ? 6.328 -11.195 -4.086 1 98.69 27 ALA B C 1
ATOM 847 O O . ALA B 1 27 ? 7.18 -10.352 -4.379 1 98.69 27 ALA B O 1
ATOM 848 N N . VAL B 1 28 ? 5.02 -10.914 -4.172 1 98.69 28 VAL B N 1
ATOM 849 C CA . VAL B 1 28 ? 4.539 -9.578 -4.504 1 98.69 28 VAL B CA 1
ATOM 850 C C . VAL B 1 28 ? 5.035 -8.578 -3.463 1 98.69 28 VAL B C 1
ATOM 852 O O . VAL B 1 28 ? 5.656 -7.566 -3.807 1 98.69 28 VAL B O 1
ATOM 855 N N . PHE B 1 29 ? 4.828 -8.883 -2.223 1 98.62 29 PHE B N 1
ATOM 856 C CA . PHE B 1 29 ? 5.191 -7.941 -1.174 1 98.62 29 PHE B CA 1
ATOM 857 C C . PHE B 1 29 ? 6.703 -7.848 -1.026 1 98.62 29 PHE B C 1
ATOM 859 O O . PHE B 1 29 ? 7.238 -6.781 -0.713 1 98.62 29 PHE B O 1
ATOM 866 N N . GLU B 1 30 ? 7.422 -8.93 -1.257 1 98.31 30 GLU B N 1
ATOM 867 C CA . GLU B 1 30 ? 8.883 -8.891 -1.24 1 98.31 30 GLU B CA 1
ATOM 868 C C . GLU B 1 30 ? 9.43 -8.031 -2.375 1 98.31 30 GLU B C 1
ATOM 870 O O . GLU B 1 30 ? 10.383 -7.27 -2.184 1 98.31 30 GLU B O 1
ATOM 875 N N . ALA B 1 31 ? 8.852 -8.195 -3.533 1 98.44 31 ALA B N 1
ATOM 876 C CA . ALA B 1 31 ? 9.281 -7.391 -4.676 1 98.44 31 ALA B CA 1
ATOM 877 C C . ALA B 1 31 ? 9.07 -5.906 -4.41 1 98.44 31 ALA B C 1
ATOM 879 O O . ALA B 1 31 ? 9.922 -5.078 -4.742 1 98.44 31 ALA B O 1
ATOM 880 N N . ILE B 1 32 ? 7.93 -5.559 -3.82 1 98.5 32 ILE B N 1
ATOM 881 C CA . ILE B 1 32 ? 7.664 -4.168 -3.471 1 98.5 32 ILE B CA 1
ATOM 882 C C . ILE B 1 32 ? 8.695 -3.684 -2.459 1 98.5 32 ILE B C 1
ATOM 884 O O . ILE B 1 32 ? 9.297 -2.619 -2.635 1 98.5 32 ILE B O 1
ATOM 888 N N . THR B 1 33 ? 8.93 -4.523 -1.446 1 98.5 33 THR B N 1
ATOM 889 C CA . THR B 1 33 ? 9.898 -4.176 -0.408 1 98.5 33 THR B CA 1
ATOM 890 C C . THR B 1 33 ? 11.273 -3.939 -1.011 1 98.5 33 THR B C 1
ATOM 892 O O . THR B 1 33 ? 11.914 -2.922 -0.734 1 98.5 33 THR B O 1
ATOM 895 N N . ASN B 1 34 ? 11.727 -4.832 -1.848 1 98.12 34 ASN B N 1
ATOM 896 C CA . ASN B 1 34 ? 13.047 -4.727 -2.453 1 98.12 34 ASN B CA 1
ATOM 897 C C . ASN B 1 34 ? 13.172 -3.482 -3.33 1 98.12 34 ASN B C 1
ATOM 899 O O . ASN B 1 34 ? 14.219 -2.834 -3.355 1 98.12 34 ASN B O 1
ATOM 903 N N . THR B 1 35 ? 12.141 -3.217 -4.082 1 98.25 35 THR B N 1
ATOM 904 C CA . THR B 1 35 ? 12.133 -2.021 -4.918 1 98.25 35 THR B CA 1
ATOM 905 C C . THR B 1 35 ? 12.289 -0.766 -4.066 1 98.25 35 THR B C 1
ATOM 907 O O . THR B 1 35 ? 13.047 0.139 -4.418 1 98.25 35 THR B O 1
ATOM 910 N N . LEU B 1 36 ? 11.602 -0.692 -2.938 1 98.44 36 LEU B N 1
ATOM 911 C CA . LEU B 1 36 ? 11.656 0.464 -2.049 1 98.44 36 LEU B CA 1
ATOM 912 C C . LEU B 1 36 ? 13.023 0.565 -1.381 1 98.44 36 LEU B C 1
ATOM 914 O O . LEU B 1 36 ? 13.547 1.667 -1.183 1 98.44 36 LEU B O 1
ATOM 918 N N . ILE B 1 37 ? 13.625 -0.579 -1.018 1 97.94 37 ILE B N 1
ATOM 919 C CA . ILE B 1 37 ? 14.969 -0.601 -0.454 1 97.94 37 ILE B CA 1
ATOM 920 C C . ILE B 1 37 ? 15.945 0.056 -1.426 1 97.94 37 ILE B C 1
ATOM 922 O O . ILE B 1 37 ? 16.844 0.794 -1.011 1 97.94 37 ILE B O 1
ATOM 926 N N . ASP B 1 38 ? 15.68 -0.193 -2.701 1 97 38 ASP B N 1
ATOM 927 C CA . ASP B 1 38 ? 16.547 0.333 -3.75 1 97 38 ASP B CA 1
ATOM 928 C C . ASP B 1 38 ? 16.266 1.812 -4.004 1 97 38 ASP B C 1
ATOM 930 O O . ASP B 1 38 ? 16.953 2.451 -4.801 1 97 38 ASP B O 1
ATOM 934 N N . GLY B 1 39 ? 15.273 2.334 -3.375 1 96.31 39 GLY B N 1
ATOM 935 C CA . GLY B 1 39 ? 14.922 3.736 -3.543 1 96.31 39 GLY B CA 1
ATOM 936 C C . GLY B 1 39 ? 14.109 4.004 -4.793 1 96.31 39 GLY B C 1
ATOM 937 O O . GLY B 1 39 ? 14 5.148 -5.242 1 96.31 39 GLY B O 1
ATOM 938 N N . ASP B 1 40 ? 13.602 2.924 -5.41 1 97.44 40 ASP B N 1
ATOM 939 C CA . ASP B 1 40 ? 12.828 3.045 -6.641 1 97.44 40 ASP B CA 1
ATOM 940 C C . ASP B 1 40 ? 11.328 3.09 -6.348 1 97.44 40 ASP B C 1
ATOM 942 O O . ASP B 1 40 ? 10.906 2.863 -5.211 1 97.44 40 ASP B O 1
ATOM 946 N N . VAL B 1 41 ? 10.578 3.443 -7.375 1 98.25 41 VAL B N 1
ATOM 947 C CA . VAL B 1 41 ? 9.125 3.551 -7.277 1 98.25 41 VAL B CA 1
ATOM 948 C C . VAL B 1 41 ? 8.469 2.363 -7.973 1 98.25 41 VAL B C 1
ATOM 950 O O . VAL B 1 41 ? 8.953 1.9 -9.008 1 98.25 41 VAL B O 1
ATOM 953 N N . ILE B 1 42 ? 7.398 1.865 -7.379 1 98 42 ILE B N 1
ATOM 954 C CA . ILE B 1 42 ? 6.551 0.879 -8.039 1 98 42 ILE B CA 1
ATOM 955 C C . ILE B 1 42 ? 5.191 1.497 -8.352 1 98 42 ILE B C 1
ATOM 957 O O . ILE B 1 42 ? 4.523 2.031 -7.465 1 98 42 ILE B O 1
ATOM 961 N N . GLN B 1 43 ? 4.883 1.388 -9.562 1 98.31 43 GLN B N 1
ATOM 962 C CA . GLN B 1 43 ? 3.592 1.915 -10 1 98.31 43 GLN B CA 1
ATOM 963 C C . GLN B 1 43 ? 2.725 0.817 -10.609 1 98.31 43 GLN B C 1
ATOM 965 O O . GLN B 1 43 ? 3.121 0.177 -11.586 1 98.31 43 GLN B O 1
ATOM 970 N N . VAL B 1 44 ? 1.678 0.578 -10.031 1 97.75 44 VAL B N 1
ATOM 971 C CA . VAL B 1 44 ? 0.665 -0.315 -10.586 1 97.75 44 VAL B CA 1
ATOM 972 C C . VAL B 1 44 ? -0.519 0.501 -11.102 1 97.75 44 VAL B C 1
ATOM 974 O O . VAL B 1 44 ? -1.282 1.065 -10.312 1 97.75 44 VAL B O 1
ATOM 977 N N . THR B 1 45 ? -0.687 0.467 -12.344 1 96.38 45 THR B N 1
ATOM 978 C CA . THR B 1 45 ? -1.709 1.295 -12.977 1 96.38 45 THR B CA 1
ATOM 979 C C . THR B 1 45 ? -3.088 0.984 -12.398 1 96.38 45 THR B C 1
ATOM 981 O O . THR B 1 45 ? -3.459 -0.183 -12.258 1 96.38 45 THR B O 1
ATOM 984 N N . GLY B 1 46 ? -3.846 2.117 -12.086 1 96.31 46 GLY B N 1
ATOM 985 C CA . GLY B 1 46 ? -5.191 1.985 -11.547 1 96.31 46 GLY B CA 1
ATOM 986 C C . GLY B 1 46 ? -5.219 1.804 -10.039 1 96.31 46 GLY B C 1
ATOM 987 O O . GLY B 1 46 ? -6.207 2.141 -9.383 1 96.31 46 GLY B O 1
ATOM 988 N N . PHE B 1 47 ? -4.188 1.132 -9.516 1 98.12 47 PHE B N 1
ATOM 989 C CA . PHE B 1 47 ? -4.156 0.827 -8.094 1 98.12 47 PHE B CA 1
ATOM 990 C C . PHE B 1 47 ? -3.445 1.929 -7.32 1 98.12 47 PHE B C 1
ATOM 992 O O . PHE B 1 47 ? -4.02 2.518 -6.398 1 98.12 47 PHE B O 1
ATOM 999 N N . GLY B 1 48 ? -2.184 2.166 -7.785 1 98.56 48 GLY B N 1
ATOM 1000 C CA . GLY B 1 48 ? -1.427 3.201 -7.102 1 98.56 48 GLY B CA 1
ATOM 1001 C C . GLY B 1 48 ? 0.075 3.004 -7.195 1 98.56 48 GLY B C 1
ATOM 1002 O O . GLY B 1 48 ? 0.554 2.238 -8.031 1 98.56 48 GLY B O 1
ATOM 1003 N N . SER B 1 49 ? 0.775 3.777 -6.277 1 98.75 49 SER B N 1
ATOM 1004 C CA . SER B 1 49 ? 2.232 3.744 -6.324 1 98.75 49 SER B CA 1
ATOM 1005 C C . SER B 1 49 ? 2.83 3.701 -4.922 1 98.75 49 SER B C 1
ATOM 1007 O O . SER B 1 49 ? 2.26 4.258 -3.979 1 98.75 49 SER B O 1
ATOM 1009 N N . PHE B 1 50 ? 3.916 2.977 -4.793 1 98.75 50 PHE B N 1
ATOM 1010 C CA . PHE B 1 50 ? 4.734 2.936 -3.586 1 98.75 50 PHE B CA 1
ATOM 1011 C C . PHE B 1 50 ? 6.066 3.635 -3.814 1 98.75 50 PHE B C 1
ATOM 1013 O O . PHE B 1 50 ? 6.703 3.449 -4.855 1 98.75 50 PHE B O 1
ATOM 1020 N N . SER B 1 51 ? 6.449 4.43 -2.885 1 98.56 51 SER B N 1
ATOM 1021 C CA . SER B 1 51 ? 7.734 5.117 -2.92 1 98.56 51 SER B CA 1
ATOM 1022 C C . SER B 1 51 ? 8.273 5.355 -1.512 1 98.56 51 SER B C 1
ATOM 1024 O O . SER B 1 51 ? 7.613 5.02 -0.525 1 98.56 51 SER B O 1
ATOM 1026 N N . VAL B 1 52 ? 9.547 5.805 -1.48 1 98.25 52 VAL B N 1
ATOM 1027 C CA . VAL B 1 52 ? 10.164 6.133 -0.2 1 98.25 52 VAL B CA 1
ATOM 1028 C C . VAL B 1 52 ? 10.312 7.648 -0.069 1 98.25 52 VAL B C 1
ATOM 1030 O O . VAL B 1 52 ? 10.727 8.32 -1.017 1 98.25 52 VAL B O 1
ATOM 1033 N N . THR B 1 53 ? 9.875 8.148 1.013 1 97.06 53 THR B N 1
ATOM 1034 C CA . THR B 1 53 ? 10.047 9.562 1.299 1 97.06 53 THR B CA 1
ATOM 1035 C C . THR B 1 53 ? 11.094 9.773 2.395 1 97.06 53 THR B C 1
ATOM 1037 O O . THR B 1 53 ? 11.164 8.984 3.346 1 97.06 53 THR B O 1
ATOM 1040 N N . ASP B 1 54 ? 11.875 10.797 2.229 1 96.56 54 ASP B N 1
ATOM 1041 C CA . ASP B 1 54 ? 12.867 11.141 3.24 1 96.56 54 ASP B CA 1
ATOM 1042 C C . ASP B 1 54 ? 12.273 12.062 4.305 1 96.56 54 ASP B C 1
ATOM 1044 O O . ASP B 1 54 ? 11.617 13.047 3.977 1 96.56 54 ASP B O 1
ATOM 1048 N N . ARG B 1 55 ? 12.484 11.594 5.484 1 95.5 55 ARG B N 1
ATOM 1049 C CA . ARG B 1 55 ? 12.125 12.445 6.613 1 95.5 55 ARG B CA 1
ATOM 1050 C C . ARG B 1 55 ? 13.367 12.992 7.305 1 95.5 55 ARG B C 1
ATOM 1052 O O . ARG B 1 55 ? 14.234 12.227 7.738 1 95.5 55 ARG B O 1
ATOM 1059 N N . ALA B 1 56 ? 13.461 14.297 7.395 1 96.44 56 ALA B N 1
ATOM 1060 C CA . ALA B 1 56 ? 14.625 14.945 7.988 1 96.44 56 ALA B CA 1
ATOM 1061 C C . ALA B 1 56 ? 14.648 14.75 9.5 1 96.44 56 ALA B C 1
ATOM 1063 O O . ALA B 1 56 ? 13.594 14.617 10.133 1 96.44 56 ALA B O 1
ATOM 1064 N N . ALA B 1 57 ? 15.961 14.719 9.945 1 96.69 57 ALA B N 1
ATOM 1065 C CA . ALA B 1 57 ? 16.094 14.734 11.398 1 96.69 57 ALA B CA 1
ATOM 1066 C C . ALA B 1 57 ? 15.484 16 11.992 1 96.69 57 ALA B C 1
ATOM 1068 O O . ALA B 1 57 ? 15.508 17.062 11.367 1 96.69 57 ALA B O 1
ATOM 1069 N N . ARG B 1 58 ? 14.914 15.773 13.141 1 96.25 58 ARG B N 1
ATOM 1070 C CA . ARG B 1 58 ? 14.312 16.938 13.789 1 96.25 58 ARG B CA 1
ATOM 1071 C C . ARG B 1 58 ? 14.344 16.781 15.305 1 96.25 58 ARG B C 1
ATOM 1073 O O . ARG B 1 58 ? 14.656 15.711 15.82 1 96.25 58 ARG B O 1
ATOM 1080 N N . GLU B 1 59 ? 14.156 17.922 15.898 1 94.62 59 GLU B N 1
ATOM 1081 C CA . GLU B 1 59 ? 14.008 17.875 17.359 1 94.62 59 GLU B CA 1
ATOM 1082 C C . GLU B 1 59 ? 12.539 17.938 17.75 1 94.62 59 GLU B C 1
ATOM 1084 O O . GLU B 1 59 ? 11.75 18.656 17.156 1 94.62 59 GLU B O 1
ATOM 1089 N N . GLY B 1 60 ? 12.219 17.016 18.641 1 92.44 60 GLY B N 1
ATOM 1090 C CA . GLY B 1 60 ? 10.883 17.047 19.234 1 92.44 60 GLY B CA 1
ATOM 1091 C C . GLY B 1 60 ? 10.898 17.203 20.734 1 92.44 60 GLY B C 1
ATOM 1092 O O . GLY B 1 60 ? 11.945 17.484 21.328 1 92.44 60 GLY B O 1
ATOM 1093 N N . ARG B 1 61 ? 9.633 17.375 21.281 1 94.44 61 ARG B N 1
ATOM 1094 C CA . ARG B 1 61 ? 9.5 17.484 22.719 1 94.44 61 ARG B CA 1
ATOM 1095 C C . ARG B 1 61 ? 8.641 16.359 23.281 1 94.44 61 ARG B C 1
ATOM 1097 O O . ARG B 1 61 ? 7.691 15.914 22.641 1 94.44 61 ARG B O 1
ATOM 1104 N N . ASN B 1 62 ? 9 15.602 24.406 1 92.81 62 ASN B N 1
ATOM 1105 C CA . ASN B 1 62 ? 8.133 14.688 25.141 1 92.81 62 ASN B CA 1
ATOM 1106 C C . ASN B 1 62 ? 6.883 15.391 25.656 1 92.81 62 ASN B C 1
ATOM 1108 O O . ASN B 1 62 ? 6.973 16.328 26.453 1 92.81 62 ASN B O 1
ATOM 1112 N N . PRO B 1 63 ? 5.801 15.031 25.094 1 90.81 63 PRO B N 1
ATOM 1113 C CA . PRO B 1 63 ? 4.578 15.742 25.469 1 90.81 63 PRO B CA 1
ATOM 1114 C C . PRO B 1 63 ? 4.352 15.773 26.984 1 90.81 63 PRO B C 1
ATOM 1116 O O . PRO B 1 63 ? 3.783 16.734 27.516 1 90.81 63 PRO B O 1
ATOM 1119 N N . ALA B 1 64 ? 4.816 14.734 27.641 1 94.75 64 ALA B N 1
ATOM 1120 C CA . ALA B 1 64 ? 4.574 14.594 29.078 1 94.75 64 ALA B CA 1
ATOM 1121 C C . ALA B 1 64 ? 5.598 15.375 29.891 1 94.75 64 ALA B C 1
ATOM 1123 O O . ALA B 1 64 ? 5.262 15.984 30.906 1 94.75 64 ALA B O 1
ATOM 1124 N N . THR B 1 65 ? 6.836 15.492 29.672 1 94.38 65 THR B N 1
ATOM 1125 C CA . THR B 1 65 ? 7.902 16.016 30.516 1 94.38 65 THR B CA 1
ATOM 1126 C C . THR B 1 65 ? 8.461 17.312 29.922 1 94.38 65 THR B C 1
ATOM 1128 O O . THR B 1 65 ? 9.148 18.062 30.625 1 94.38 65 THR B O 1
ATOM 1131 N N . GLY B 1 66 ? 8.242 17.562 28.641 1 93.56 66 GLY B N 1
ATOM 1132 C CA . GLY B 1 66 ? 8.766 18.734 27.969 1 93.56 66 GLY B CA 1
ATOM 1133 C C . GLY B 1 66 ? 10.211 18.578 27.531 1 93.56 66 GLY B C 1
ATOM 1134 O O . GLY B 1 66 ? 10.766 19.469 26.891 1 93.56 66 GLY B O 1
ATOM 1135 N N . GLU B 1 67 ? 10.906 17.547 27.906 1 94.44 67 GLU B N 1
ATOM 1136 C CA . GLU B 1 67 ? 12.305 17.312 27.547 1 94.44 67 GLU B CA 1
ATOM 1137 C C . GLU B 1 67 ? 12.469 17.188 26.031 1 94.44 67 GLU B C 1
ATOM 1139 O O . GLU B 1 67 ? 11.609 16.609 25.359 1 94.44 67 GLU B O 1
ATOM 1144 N N . THR B 1 68 ? 13.633 17.75 25.547 1 94.31 68 THR B N 1
ATOM 1145 C CA . THR B 1 68 ? 13.938 17.672 24.125 1 94.31 68 THR B CA 1
ATOM 1146 C C . THR B 1 68 ? 14.375 16.25 23.734 1 94.31 68 THR B C 1
ATOM 1148 O O . THR B 1 68 ? 15.156 15.625 24.453 1 94.31 68 THR B O 1
ATOM 1151 N N . ILE B 1 69 ? 13.719 15.734 22.719 1 94.25 69 ILE B N 1
ATOM 1152 C CA . ILE B 1 69 ? 14.117 14.453 22.125 1 94.25 69 ILE B CA 1
ATOM 1153 C C . ILE B 1 69 ? 14.562 14.664 20.688 1 94.25 69 ILE B C 1
ATOM 1155 O O . ILE B 1 69 ? 13.977 15.477 19.969 1 94.25 69 ILE B O 1
ATOM 1159 N N . GLN B 1 70 ? 15.664 13.938 20.328 1 94.19 70 GLN B N 1
ATOM 1160 C CA . GLN B 1 70 ? 16.156 13.961 18.953 1 94.19 70 GLN B CA 1
ATOM 1161 C C . GLN B 1 70 ? 15.547 12.836 18.125 1 94.19 70 GLN B C 1
ATOM 1163 O O . GLN B 1 70 ? 15.641 11.664 18.5 1 94.19 70 GLN B O 1
ATOM 1168 N N . ILE B 1 71 ? 14.844 13.227 17.078 1 93.56 71 ILE B N 1
ATOM 1169 C CA . ILE B 1 71 ? 14.305 12.258 16.125 1 93.56 71 ILE B CA 1
ATOM 1170 C C . ILE B 1 71 ? 15.211 12.188 14.898 1 93.56 71 ILE B C 1
ATOM 1172 O O . ILE B 1 71 ? 15.406 13.188 14.211 1 93.56 71 ILE B O 1
ATOM 1176 N N . ALA B 1 72 ? 15.812 11.062 14.719 1 95.25 72 ALA B N 1
ATOM 1177 C CA . ALA B 1 72 ? 16.781 10.875 13.633 1 95.25 72 ALA B CA 1
ATOM 1178 C C . ALA B 1 72 ? 16.094 10.969 12.273 1 95.25 72 ALA B C 1
ATOM 1180 O O . ALA B 1 72 ? 14.898 10.719 12.148 1 95.25 72 ALA B O 1
ATOM 1181 N N . ALA B 1 73 ? 16.875 11.422 11.305 1 96.62 73 ALA B N 1
ATOM 1182 C CA . ALA B 1 73 ? 16.406 11.32 9.93 1 96.62 73 ALA B CA 1
ATOM 1183 C C . ALA B 1 73 ? 16.016 9.875 9.594 1 96.62 73 ALA B C 1
ATOM 1185 O O . ALA B 1 73 ? 16.594 8.93 10.148 1 96.62 73 ALA B O 1
ATOM 1186 N N . SER B 1 74 ? 14.969 9.766 8.781 1 96.88 74 SER B N 1
ATOM 1187 C CA . SER B 1 74 ? 14.555 8.422 8.398 1 96.88 74 SER B CA 1
ATOM 1188 C C . SER B 1 74 ? 13.961 8.414 6.988 1 96.88 74 SER B C 1
ATOM 1190 O O . SER B 1 74 ? 13.727 9.469 6.402 1 96.88 74 SER B O 1
ATOM 1192 N N . LYS B 1 75 ? 13.93 7.215 6.41 1 97.5 75 LYS B N 1
ATOM 1193 C CA . LYS B 1 75 ? 13.188 6.934 5.184 1 97.5 75 LYS B CA 1
ATOM 1194 C C . LYS B 1 75 ? 11.844 6.27 5.488 1 97.5 75 LYS B C 1
ATOM 1196 O O . LYS B 1 75 ? 11.773 5.359 6.316 1 97.5 75 LYS B O 1
ATOM 1201 N N . GLN B 1 76 ? 10.812 6.816 4.863 1 97.5 76 GLN B N 1
ATOM 1202 C CA . GLN B 1 76 ? 9.477 6.301 5.137 1 97.5 76 GLN B CA 1
ATOM 1203 C C . GLN B 1 76 ? 8.828 5.762 3.865 1 97.5 76 GLN B C 1
ATOM 1205 O O . GLN B 1 76 ? 8.742 6.465 2.857 1 97.5 76 GLN B O 1
ATOM 1210 N N . PRO B 1 77 ? 8.391 4.484 3.861 1 98.5 77 PRO B N 1
ATOM 1211 C CA . PRO B 1 77 ? 7.559 4.02 2.75 1 98.5 77 PRO B CA 1
ATOM 1212 C C . PRO B 1 77 ? 6.227 4.766 2.66 1 98.5 77 PRO B C 1
ATOM 1214 O O . PRO B 1 77 ? 5.594 5.027 3.684 1 98.5 77 PRO B O 1
ATOM 1217 N N . LYS B 1 78 ? 5.84 5.098 1.448 1 97.75 78 LYS B N 1
ATOM 1218 C CA . LYS B 1 78 ? 4.602 5.824 1.187 1 97.75 78 LYS B CA 1
ATOM 1219 C C . LYS B 1 78 ? 3.811 5.172 0.056 1 97.75 78 LYS B C 1
ATOM 1221 O O . LYS B 1 78 ? 4.395 4.621 -0.88 1 97.75 78 LYS B O 1
ATOM 1226 N N . PHE B 1 79 ? 2.533 5.242 0.188 1 98.62 79 PHE B N 1
ATOM 1227 C CA . PHE B 1 79 ? 1.629 4.777 -0.857 1 98.62 79 PHE B CA 1
ATOM 1228 C C . PHE B 1 79 ? 0.711 5.898 -1.322 1 98.62 79 PHE B C 1
ATOM 1230 O O . PHE B 1 79 ? 0.12 6.605 -0.501 1 98.62 79 PHE B O 1
ATOM 1237 N N . LYS B 1 80 ? 0.639 6.039 -2.605 1 98.25 80 LYS B N 1
ATOM 1238 C CA . LYS B 1 80 ? -0.319 6.953 -3.221 1 98.25 80 LYS B CA 1
ATOM 1239 C C . LYS B 1 80 ? -1.367 6.191 -4.027 1 98.25 80 LYS B C 1
ATOM 1241 O O . LYS B 1 80 ? -1.041 5.543 -5.02 1 98.25 80 LYS B O 1
ATOM 1246 N N . ALA B 1 81 ? -2.604 6.348 -3.631 1 98.5 81 ALA B N 1
ATOM 1247 C CA . ALA B 1 81 ? -3.686 5.625 -4.297 1 98.5 81 ALA B CA 1
ATOM 1248 C C . ALA B 1 81 ? -3.916 6.16 -5.707 1 98.5 81 ALA B C 1
ATOM 1250 O O . ALA B 1 81 ? -3.877 7.371 -5.93 1 98.5 81 ALA B O 1
ATOM 1251 N N . GLY B 1 82 ? -4.164 5.211 -6.617 1 98.06 82 GLY B N 1
ATOM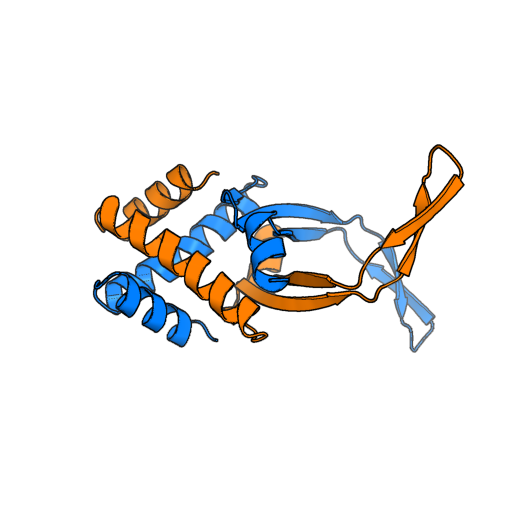 1252 C CA . GLY B 1 82 ? -4.496 5.59 -7.98 1 98.06 82 GLY B CA 1
ATOM 1253 C C . GLY B 1 82 ? -5.949 5.988 -8.156 1 98.06 82 GLY B C 1
ATOM 1254 O O . GLY B 1 82 ? -6.773 5.754 -7.266 1 98.06 82 GLY B O 1
ATOM 1255 N N . LYS B 1 83 ? -6.23 6.551 -9.289 1 97.06 83 LYS B N 1
ATOM 1256 C CA . LYS B 1 83 ? -7.566 7.078 -9.555 1 97.06 83 LYS B CA 1
ATOM 1257 C C . LYS B 1 83 ? -8.617 5.973 -9.492 1 97.06 83 LYS B C 1
ATOM 1259 O O . LYS B 1 83 ? -9.688 6.16 -8.914 1 97.06 83 LYS B O 1
ATOM 1264 N N . SER B 1 84 ? -8.352 4.875 -10.141 1 98.12 84 SER B N 1
ATOM 1265 C CA . SER B 1 84 ? -9.328 3.789 -10.195 1 98.12 84 SER B CA 1
ATOM 1266 C C . SER B 1 84 ? -9.633 3.256 -8.797 1 98.12 84 SER B C 1
ATOM 1268 O O . SER B 1 84 ? -10.789 2.949 -8.484 1 98.12 84 SER B O 1
ATOM 1270 N N . LEU B 1 85 ? -8.617 3.094 -8.008 1 98.44 85 LEU B N 1
ATOM 1271 C CA . LEU B 1 85 ? -8.82 2.643 -6.633 1 98.44 85 LEU B CA 1
ATOM 1272 C C . LEU B 1 85 ? -9.656 3.648 -5.852 1 98.44 85 LEU B C 1
ATOM 1274 O O . LEU B 1 85 ? -10.609 3.271 -5.164 1 98.44 85 LEU B O 1
ATOM 1278 N N . LYS B 1 86 ? -9.281 4.914 -5.93 1 97.88 86 LYS B N 1
ATOM 1279 C CA . LYS B 1 86 ? -10.039 5.965 -5.254 1 97.88 86 LYS B CA 1
ATOM 1280 C C . LYS B 1 86 ? -11.5 5.957 -5.691 1 97.88 86 LYS B C 1
ATOM 1282 O O . LYS B 1 86 ? -12.406 6.062 -4.859 1 97.88 86 LYS B O 1
ATOM 1287 N N . ASP B 1 87 ? -11.734 5.812 -6.973 1 97.75 87 ASP B N 1
ATOM 1288 C CA . ASP B 1 87 ? -13.094 5.762 -7.496 1 97.75 87 ASP B CA 1
ATOM 1289 C C . ASP B 1 87 ? -13.844 4.547 -6.961 1 97.75 87 ASP B C 1
ATOM 1291 O O . ASP B 1 87 ? -15.039 4.629 -6.66 1 97.75 87 ASP B O 1
ATOM 1295 N N . SER B 1 88 ? -13.203 3.477 -6.883 1 98 88 SER B N 1
ATOM 1296 C CA . SER B 1 88 ? -13.82 2.229 -6.453 1 98 88 SER B CA 1
ATOM 1297 C C . SER B 1 88 ? -14.336 2.332 -5.02 1 98 88 SER B C 1
ATOM 1299 O O . SER B 1 88 ? -15.383 1.765 -4.691 1 98 88 SER B O 1
ATOM 1301 N N . VAL B 1 89 ? -13.625 3.086 -4.172 1 97.62 89 VAL B N 1
ATOM 1302 C CA . VAL B 1 89 ? -14.023 3.135 -2.77 1 97.62 89 VAL B CA 1
ATOM 1303 C C . VAL B 1 89 ? -15.07 4.23 -2.568 1 97.62 89 VAL B C 1
ATOM 1305 O O . VAL B 1 89 ? -15.617 4.379 -1.474 1 97.62 89 VAL B O 1
ATOM 1308 N N . ASN B 1 90 ? -15.258 5.031 -3.578 1 96.25 90 ASN B N 1
ATOM 1309 C CA . ASN B 1 90 ? -16.234 6.109 -3.502 1 96.25 90 ASN B CA 1
ATOM 1310 C C . ASN B 1 90 ? -17.453 5.816 -4.363 1 96.25 90 ASN B C 1
ATOM 1312 O O . ASN B 1 90 ? -18.312 6.688 -4.566 1 96.25 90 ASN B O 1
ATOM 1316 N N . ARG B 1 91 ? -17.406 4.664 -4.957 1 85.88 91 ARG B N 1
ATOM 1317 C CA . ARG B 1 91 ? -18.562 4.301 -5.762 1 85.88 91 ARG B CA 1
ATOM 1318 C C . ARG B 1 91 ? -19.766 4.012 -4.875 1 85.88 91 ARG B C 1
ATOM 1320 O O . ARG B 1 91 ? -19.625 3.557 -3.738 1 85.88 91 ARG B O 1
#

Organism: NCBI:txid28181

Sequence (182 aa):
MNKSELVAAVATATNISKSDAANAVDAVFEAITNTLIDGDVIQVTGFGSFSVTDRAAREGRNPATGETIQIAASKQPKFKAGKSLKDSVNRMNKSELVAAVATATNISKSDAANAVDAVFEAITNTLIDGDVIQVTGFGSFSVTDRAAREGRNPATGETIQIAASKQPKFKAGKSLKDSVNR

InterPro domains:
  IPR000119 Histone-like DNA-binding protein [PF00216] (1-90)
  IPR000119 Histone-like DNA-binding protein [PR01727] (40-55)
  IPR000119 Histone-like DNA-binding protein [PR01727] (58-71)
  IPR000119 Histone-like DNA-binding protein [PR01727] (74-88)
  IPR000119 Histone-like DNA-binding protein [PTHR33175] (1-89)
  IPR000119 Histone-like DNA-binding protein [SM00411] (1-90)
  IPR010992 Integration host factor (IHF)-like DNA-binding domain superfamily [G3DSA:4.10.520.10] (1-91)
  IPR010992 Integration host factor (IHF)-like DNA-binding domain superfamily [SSF47729] (1-90)
  IPR020816 Histone-like DNA-binding protein, conserved site [PS00045] (46-65)

Radius of gyration: 18.98 Å; Cα contacts (8 Å, |Δi|>4): 338; chains: 2; bounding box: 37×58×48 Å

pLDDT: mean 96.94, std 2.08, range [85.69, 98.75]

Foldseek 3Di:
DDLLVQLVVQCVVVVDDSVVSSVVSVVVVVVCVVCQVVQHKDADALFWIKGKDKDQWDWDADPVPRDIDTDHIDIDIDIDGHPNNVVVVVD/DDLLVQLVVQCVVPVDDSVVSSVVSVVVVVVCVVCQVVQHKDADALFWIKGKDKDQWDWDADPVPRDIDTDHI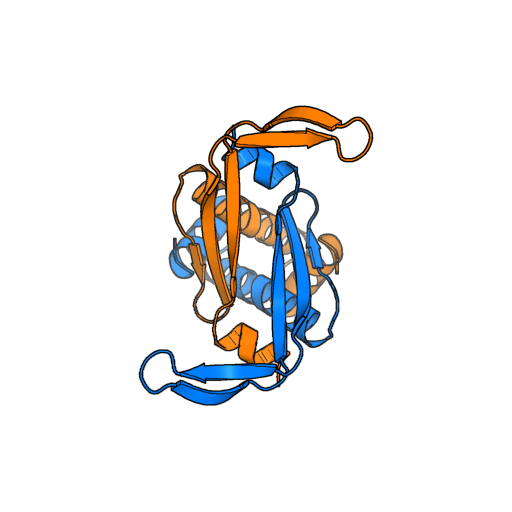DIDIDIDGHPNNVVVVVD

Secondary structure (DSSP, 8-state):
--HHHHHHHHHHHHT--HHHHHHHHHHHHHHHHHHHHTT--EEETTTEEEEEEEE--EEEE-TTT--EEEE--EEEEEEEE-HHHHHHHT-/--HHHHHHHHHHHHT--HHHHHHHHHHHHHHHHHHHHTT--EEETTTEEEEEEEE--EEEE-TTT--EEEE--EEEEEEEE-HHHHHHHT-

Nearest PDB structures (foldseek):
  4qju-assembly1_B  TM=9.285E-01  e=1.863E-11  Staphylococcus aureus subsp. aureus Mu50
  5lvt-assembly2_B  TM=9.108E-01  e=6.183E-11  Lactococcus lactis subsp. lactis Il1403
  3rhi-assembly1_A  TM=8.231E-01  e=2.185E-10  Bacillus anthracis str. Sterne
  5j0n-assembly1_L  TM=9.185E-01  e=4.818E-09  Escherichia coli
  8flj-assembly1_E  TM=9.016E-01  e=2.058E-08  Pseudomonas aeruginosa PA14